Protein AF-A0A3A9BHV9-F1 (afdb_monomer_lite)

Sequence (115 aa):
MQSEQKQFKLHSEYQPTGDQPQAIEALVKGFQEGNQFQTLLGVTGSGKTFTMANVIQQLNKPTLVIAHNKTLAAQLYGEFKEFFPENAVEYFVSYYYYKDLDTRYRYSWKEANYI

Radius of gyration: 18.05 Å; chains: 1; bounding box: 33×35×54 Å

Structure (mmCIF, N/CA/C/O backbone):
data_AF-A0A3A9BHV9-F1
#
_entry.id   AF-A0A3A9BHV9-F1
#
loop_
_atom_site.group_PDB
_atom_site.id
_atom_site.type_symbol
_atom_site.label_atom_id
_atom_site.label_alt_id
_atom_site.label_comp_id
_a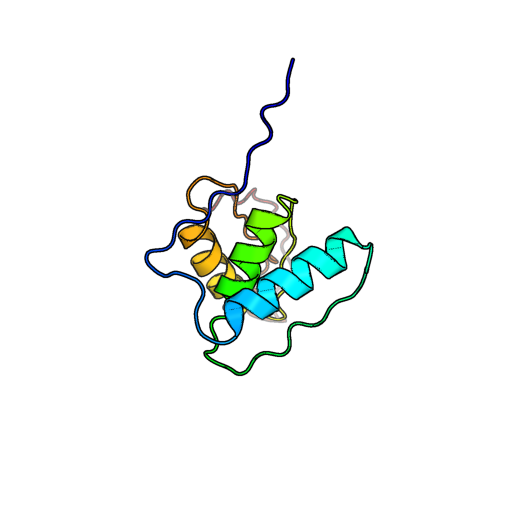tom_site.label_asym_id
_atom_site.label_entity_id
_atom_site.label_seq_id
_atom_site.pdbx_PDB_ins_code
_atom_site.Cartn_x
_atom_site.Cartn_y
_atom_site.Cartn_z
_atom_site.occupancy
_atom_site.B_iso_or_equiv
_atom_site.auth_seq_id
_atom_site.auth_comp_id
_atom_site.auth_asym_id
_atom_site.auth_atom_id
_atom_site.pdbx_PDB_model_num
ATOM 1 N N . MET A 1 1 ? -22.933 -22.584 5.764 1.00 40.47 1 MET A N 1
ATOM 2 C CA . MET A 1 1 ? -21.481 -22.667 5.502 1.00 40.47 1 MET A CA 1
ATOM 3 C C . MET A 1 1 ? -20.871 -21.358 5.955 1.00 40.47 1 MET A C 1
ATOM 5 O O . MET A 1 1 ? -21.272 -20.322 5.444 1.00 40.47 1 MET A O 1
ATOM 9 N N . GLN A 1 2 ? -20.011 -21.384 6.970 1.00 41.38 2 GLN A N 1
ATOM 10 C CA . GLN A 1 2 ? -19.240 -20.205 7.358 1.00 41.38 2 GLN A CA 1
ATOM 11 C C . GLN A 1 2 ? -18.246 -19.948 6.222 1.00 41.38 2 GLN A C 1
ATOM 13 O O . GLN A 1 2 ? -17.433 -20.814 5.917 1.00 41.38 2 GLN A O 1
ATOM 18 N N . SER A 1 3 ? -18.372 -18.823 5.523 1.00 51.53 3 SER A N 1
ATOM 19 C CA . SER A 1 3 ? -17.333 -18.385 4.597 1.00 51.53 3 SER A CA 1
ATOM 20 C C . SER A 1 3 ? -16.094 -18.083 5.435 1.00 51.53 3 SER A C 1
ATOM 22 O O . SER A 1 3 ? -16.137 -17.149 6.238 1.00 51.53 3 SER A O 1
ATOM 24 N N . GLU A 1 4 ? -15.023 -18.863 5.293 1.00 59.03 4 GLU A N 1
ATOM 25 C CA . GLU A 1 4 ? -13.718 -18.481 5.833 1.00 59.03 4 GLU A CA 1
ATOM 26 C C . GLU A 1 4 ? -13.394 -17.080 5.308 1.00 59.03 4 GLU A C 1
ATOM 28 O O . GLU A 1 4 ? -13.196 -16.879 4.106 1.00 59.03 4 GLU A O 1
ATOM 33 N N . GLN A 1 5 ? -13.406 -16.083 6.193 1.00 61.88 5 GLN A N 1
ATOM 34 C CA . GLN A 1 5 ? -12.909 -14.761 5.850 1.00 61.88 5 GLN A CA 1
ATOM 35 C C . GLN A 1 5 ? -11.410 -14.907 5.614 1.00 61.88 5 GLN A C 1
ATOM 37 O O . GLN A 1 5 ? -10.634 -14.989 6.564 1.00 61.88 5 GLN A O 1
ATOM 42 N N . LYS A 1 6 ? -11.005 -14.970 4.342 1.00 81.94 6 LYS A N 1
ATOM 43 C CA . LYS A 1 6 ? -9.593 -14.918 3.966 1.00 81.94 6 LYS A CA 1
ATOM 44 C C . LYS A 1 6 ? -9.032 -13.582 4.439 1.00 81.94 6 LYS A C 1
ATOM 46 O O . LYS A 1 6 ? -9.323 -12.547 3.845 1.00 81.94 6 LYS A O 1
ATOM 51 N N . GLN A 1 7 ? -8.288 -13.617 5.539 1.00 93.19 7 GLN A N 1
ATOM 52 C CA . GLN A 1 7 ? -7.582 -12.454 6.052 1.00 93.19 7 GLN A CA 1
ATOM 53 C C . GLN A 1 7 ? -6.374 -12.152 5.166 1.00 93.19 7 GLN A C 1
ATOM 55 O O . GLN A 1 7 ? -5.692 -13.071 4.702 1.00 93.19 7 GLN A O 1
ATOM 60 N N . PHE A 1 8 ? -6.103 -10.871 4.934 1.00 97.00 8 PHE A N 1
ATOM 61 C CA . PHE A 1 8 ? -4.826 -10.442 4.371 1.00 97.00 8 PHE A CA 1
ATOM 62 C C . PHE A 1 8 ? -3.702 -10.742 5.366 1.00 97.00 8 PHE A C 1
ATOM 64 O O . PHE A 1 8 ? -3.779 -10.335 6.523 1.00 97.00 8 PHE A O 1
ATOM 71 N N . LYS A 1 9 ? -2.675 -11.467 4.918 1.00 96.62 9 LYS A N 1
ATOM 72 C CA . LYS A 1 9 ? -1.504 -11.839 5.717 1.00 96.62 9 LYS A CA 1
ATOM 73 C C . LYS A 1 9 ? -0.281 -11.126 5.162 1.00 96.62 9 LYS A C 1
ATOM 75 O O . LYS A 1 9 ? 0.205 -11.489 4.095 1.00 96.62 9 LYS A O 1
ATOM 80 N N . LEU A 1 10 ? 0.187 -10.105 5.870 1.00 96.94 10 LEU A N 1
ATOM 81 C CA . LEU A 1 10 ? 1.380 -9.349 5.511 1.00 96.94 10 LEU A CA 1
ATOM 82 C C . LEU A 1 10 ? 2.637 -10.119 5.923 1.00 96.94 10 LEU A C 1
ATOM 84 O O . LEU A 1 10 ? 2.859 -10.378 7.105 1.00 96.94 10 LEU A O 1
ATOM 88 N N . HIS A 1 11 ? 3.477 -10.435 4.948 1.00 96.88 11 HIS A N 1
ATOM 89 C CA . HIS A 1 11 ? 4.811 -10.985 5.131 1.00 96.88 11 HIS A CA 1
ATOM 90 C C . HIS A 1 11 ? 5.830 -9.862 4.970 1.00 96.88 11 HIS A C 1
ATOM 92 O O . HIS A 1 11 ? 5.817 -9.125 3.987 1.00 96.88 11 HIS A O 1
ATOM 98 N N . SER A 1 12 ? 6.703 -9.706 5.960 1.00 92.44 12 SER A N 1
ATOM 99 C CA . SER A 1 12 ? 7.790 -8.731 5.934 1.00 92.44 12 SER A CA 1
ATOM 100 C C . SER A 1 12 ? 8.806 -9.075 7.018 1.00 92.44 12 SER A C 1
ATOM 102 O O . SER A 1 12 ? 8.426 -9.426 8.134 1.00 92.44 12 SER A O 1
ATOM 104 N N . GLU A 1 13 ? 10.094 -8.935 6.710 1.00 90.38 13 GLU A N 1
ATOM 105 C CA . GLU A 1 13 ? 11.170 -8.985 7.713 1.00 90.38 13 GLU A CA 1
ATOM 106 C C . GLU A 1 13 ? 11.274 -7.674 8.512 1.00 90.38 13 GLU A C 1
ATOM 108 O O . GLU A 1 13 ? 11.892 -7.618 9.574 1.00 90.38 13 GLU A O 1
ATOM 113 N N . TYR A 1 14 ? 10.648 -6.610 8.009 1.00 88.50 1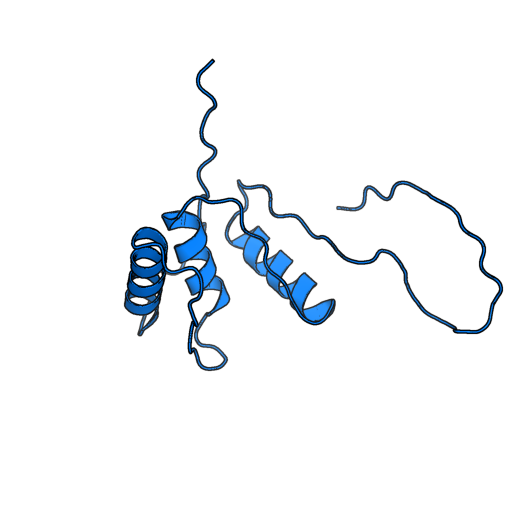4 TYR A N 1
ATOM 114 C CA . TYR A 1 14 ? 10.663 -5.277 8.594 1.00 88.50 14 TYR A CA 1
ATOM 115 C C . TYR A 1 14 ? 9.374 -4.993 9.360 1.00 88.50 14 TYR A C 1
ATOM 117 O O . TYR A 1 14 ? 8.282 -5.381 8.937 1.00 88.50 14 TYR A O 1
ATOM 125 N N . GLN A 1 15 ? 9.500 -4.242 10.450 1.00 92.69 15 GLN A N 1
ATOM 126 C CA . GLN A 1 15 ? 8.370 -3.658 11.167 1.00 92.69 15 GLN A CA 1
ATOM 127 C C . GLN A 1 15 ? 8.182 -2.193 10.747 1.00 92.69 15 GLN A C 1
ATOM 129 O O . GLN A 1 15 ? 9.153 -1.554 10.331 1.00 92.69 15 GLN A O 1
ATOM 134 N N . PRO A 1 16 ? 6.961 -1.634 10.849 1.00 94.25 16 PRO A N 1
ATOM 135 C CA . PRO A 1 16 ? 6.746 -0.207 10.636 1.00 94.25 16 PRO A CA 1
ATOM 136 C C . PRO A 1 16 ? 7.646 0.632 11.552 1.00 94.25 16 PRO A C 1
ATOM 138 O O . PRO A 1 16 ? 7.692 0.409 12.760 1.00 94.25 16 PRO A O 1
ATOM 141 N N . THR A 1 17 ? 8.367 1.595 10.981 1.00 93.62 17 THR A N 1
ATOM 142 C CA . THR A 1 17 ? 9.333 2.445 11.706 1.00 93.62 17 THR A CA 1
ATOM 143 C C . THR A 1 17 ? 9.166 3.922 11.350 1.00 93.62 17 THR A C 1
ATOM 145 O O . THR A 1 17 ? 8.478 4.267 10.388 1.00 93.62 17 THR A O 1
ATOM 148 N N . GLY A 1 18 ? 9.781 4.810 12.140 1.00 92.81 18 GLY A N 1
ATOM 149 C CA . GLY A 1 18 ? 9.656 6.260 11.959 1.00 92.81 18 GLY A CA 1
ATOM 150 C C . GLY A 1 18 ? 8.199 6.710 12.073 1.00 92.81 18 GLY A C 1
ATOM 151 O O . GLY A 1 18 ? 7.512 6.322 13.013 1.00 92.81 18 GLY A O 1
ATOM 152 N N . ASP A 1 19 ? 7.721 7.468 11.086 1.00 94.25 19 ASP A N 1
ATOM 153 C CA . ASP A 1 19 ? 6.346 7.990 11.053 1.00 94.25 19 ASP A CA 1
ATOM 154 C C . ASP A 1 19 ? 5.308 6.966 10.551 1.00 94.25 19 ASP A C 1
ATOM 156 O O . ASP A 1 19 ? 4.101 7.220 10.586 1.00 94.25 19 ASP A O 1
ATOM 160 N N . GLN A 1 20 ? 5.746 5.794 10.072 1.00 95.88 20 GLN A N 1
ATOM 161 C CA . GLN A 1 20 ? 4.845 4.794 9.489 1.00 95.88 20 GLN A CA 1
ATOM 162 C C . GLN A 1 20 ? 3.770 4.291 10.468 1.00 95.88 20 GLN A C 1
ATOM 164 O O . GLN A 1 20 ? 2.615 4.241 10.047 1.00 95.88 20 GLN A O 1
ATOM 169 N N . PRO A 1 21 ? 4.069 3.943 11.742 1.00 97.12 21 PRO A N 1
ATOM 170 C CA . PRO A 1 21 ? 3.050 3.454 12.673 1.00 97.12 21 PRO A CA 1
ATOM 171 C C . PRO A 1 21 ? 1.901 4.451 12.859 1.00 97.12 21 PRO A C 1
ATOM 173 O O . PRO A 1 21 ? 0.735 4.074 12.757 1.00 97.12 21 PRO A O 1
ATOM 176 N N . GLN A 1 22 ? 2.232 5.732 13.040 1.00 96.44 22 GLN A N 1
ATOM 177 C CA . GLN A 1 22 ? 1.245 6.792 13.231 1.00 96.44 22 GLN A CA 1
ATOM 178 C C . GLN A 1 22 ? 0.424 7.038 11.958 1.00 96.44 22 GLN A C 1
ATOM 180 O O . GLN A 1 22 ? -0.789 7.228 12.031 1.00 96.44 22 GLN A O 1
ATOM 185 N N . ALA A 1 23 ? 1.060 7.000 10.784 1.00 97.31 23 ALA A N 1
ATOM 186 C CA . ALA A 1 23 ? 0.359 7.130 9.510 1.00 97.31 23 ALA A CA 1
ATOM 187 C C . ALA A 1 23 ? -0.629 5.973 9.274 1.00 97.31 23 ALA A C 1
ATOM 189 O O . ALA A 1 23 ? -1.751 6.208 8.827 1.00 97.31 23 ALA A O 1
ATOM 190 N N . ILE A 1 24 ? -0.235 4.736 9.599 1.00 97.88 24 ILE A N 1
ATOM 191 C CA . ILE A 1 24 ? -1.104 3.554 9.498 1.00 97.88 24 ILE A CA 1
ATOM 192 C C . ILE A 1 24 ? -2.308 3.712 10.428 1.00 97.88 24 ILE A C 1
ATOM 194 O O . ILE A 1 24 ? -3.444 3.568 9.977 1.00 97.88 24 ILE A O 1
ATOM 198 N N . GLU A 1 25 ? -2.069 4.042 11.698 1.00 98.06 25 GLU A N 1
ATOM 199 C CA . GLU A 1 25 ? -3.128 4.223 12.695 1.00 98.06 25 GLU A CA 1
ATOM 200 C C . GLU A 1 25 ? -4.127 5.302 12.262 1.00 98.06 25 GLU A C 1
ATOM 202 O O . GLU A 1 25 ? -5.337 5.065 12.272 1.00 98.06 25 GLU A O 1
ATOM 207 N N . ALA A 1 26 ? -3.634 6.460 11.816 1.00 98.00 26 ALA A N 1
ATOM 208 C CA . ALA A 1 26 ? -4.475 7.563 11.367 1.00 98.00 26 ALA A CA 1
ATOM 209 C C . ALA A 1 26 ? -5.361 7.170 10.173 1.00 98.00 26 ALA A C 1
ATOM 211 O O . ALA A 1 26 ? -6.559 7.455 10.183 1.00 98.00 26 ALA A O 1
ATOM 212 N N . LEU A 1 27 ? -4.800 6.476 9.174 1.00 98.12 27 LEU A N 1
ATOM 213 C CA . LEU A 1 27 ? -5.541 6.032 7.988 1.00 98.12 27 LEU A CA 1
ATOM 214 C C . LEU A 1 27 ? -6.609 4.984 8.322 1.00 98.12 27 LEU A C 1
ATOM 216 O O . LEU A 1 27 ? -7.737 5.057 7.820 1.00 98.12 27 LEU A O 1
ATOM 220 N N . VAL A 1 28 ? -6.263 4.011 9.171 1.00 98.19 28 VAL A N 1
ATOM 221 C CA . VAL A 1 28 ? -7.177 2.948 9.615 1.00 98.19 28 VAL A CA 1
ATOM 222 C C . VAL A 1 28 ? -8.324 3.543 10.419 1.00 98.19 28 VAL A C 1
ATOM 224 O O . VAL A 1 28 ? -9.488 3.274 10.113 1.00 98.19 28 VAL A O 1
ATOM 227 N N . LYS A 1 29 ? -8.010 4.402 11.391 1.00 98.38 29 LYS A N 1
ATOM 228 C CA . LYS A 1 29 ? -9.006 5.094 12.207 1.00 98.38 29 LYS A CA 1
ATOM 229 C C . LYS A 1 29 ? -9.924 5.953 11.345 1.00 98.38 29 LYS A C 1
ATOM 231 O O . LYS A 1 29 ? -11.139 5.800 11.425 1.00 98.38 29 LYS A O 1
ATOM 236 N N . GLY A 1 30 ? -9.363 6.782 10.464 1.00 98.12 30 GLY A N 1
ATOM 237 C CA . GLY A 1 30 ? -10.156 7.629 9.579 1.00 98.12 30 GLY A CA 1
ATOM 238 C C . GLY A 1 30 ? -11.110 6.818 8.700 1.00 98.12 30 GLY A C 1
ATOM 239 O O . GLY A 1 30 ? -12.257 7.212 8.503 1.00 98.12 30 GLY A O 1
ATOM 240 N N . PHE A 1 31 ? -10.685 5.642 8.229 1.00 97.50 31 PHE A N 1
ATOM 241 C CA . PHE A 1 31 ? -11.547 4.764 7.440 1.00 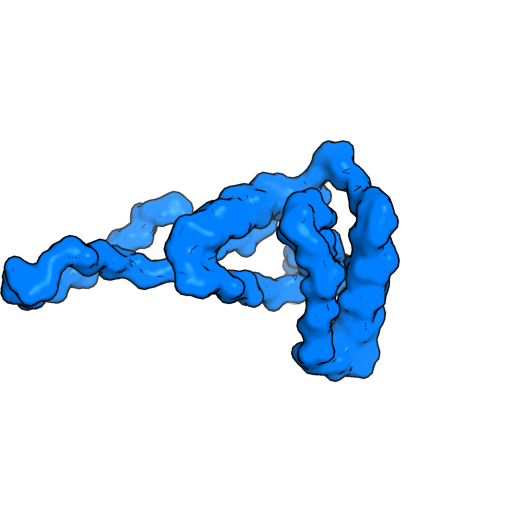97.50 31 PHE A CA 1
ATOM 242 C C . PHE A 1 31 ? -12.689 4.181 8.285 1.00 97.50 31 PHE A C 1
ATOM 244 O O . PHE A 1 31 ? -13.832 4.137 7.832 1.00 97.50 31 PHE A O 1
ATOM 251 N N . GLN A 1 32 ? -12.396 3.743 9.513 1.00 96.69 32 GLN A N 1
ATOM 252 C CA . GLN A 1 32 ? -13.388 3.196 10.446 1.00 96.69 32 GLN A CA 1
ATOM 253 C C . GLN A 1 32 ? -14.407 4.245 10.911 1.00 96.69 32 GLN A C 1
ATOM 255 O O . GLN A 1 32 ? -15.570 3.911 11.122 1.00 96.69 32 GLN A O 1
ATOM 260 N N . GLU A 1 33 ? -14.000 5.511 11.002 1.00 97.94 33 GLU A N 1
ATOM 261 C CA . GLU A 1 33 ? -14.876 6.659 11.273 1.00 97.94 33 GLU A CA 1
ATOM 262 C C . GLU A 1 33 ? -15.774 7.030 10.077 1.00 97.94 33 GLU A C 1
ATOM 264 O O . GLU A 1 33 ? -16.668 7.864 10.208 1.00 97.94 33 GLU A O 1
ATOM 269 N N . GLY A 1 34 ? -15.578 6.395 8.917 1.00 97.12 34 GLY A N 1
ATOM 270 C CA . GLY A 1 34 ? -16.381 6.615 7.715 1.00 97.12 34 GLY A CA 1
ATOM 271 C C . GLY A 1 34 ? -15.838 7.695 6.779 1.00 97.12 34 GLY A C 1
ATOM 272 O O . GLY A 1 34 ? -16.540 8.081 5.840 1.00 97.12 34 GLY A O 1
ATOM 273 N N . ASN A 1 35 ? -14.600 8.169 6.974 1.00 96.75 35 ASN A N 1
ATOM 274 C CA . ASN A 1 35 ? -13.986 9.130 6.058 1.00 96.75 35 ASN A CA 1
ATOM 275 C C . ASN A 1 35 ? -13.747 8.477 4.693 1.00 96.75 35 ASN A C 1
ATOM 277 O O . ASN A 1 35 ? -12.944 7.553 4.550 1.00 96.75 35 ASN A O 1
ATOM 281 N N . GLN A 1 36 ? -14.429 8.994 3.672 1.00 95.69 36 GLN A N 1
ATOM 282 C CA . GLN A 1 36 ? -14.355 8.460 2.310 1.00 95.69 36 GLN A CA 1
ATOM 283 C C . GLN A 1 36 ? -13.046 8.813 1.595 1.00 95.69 36 GLN A C 1
ATOM 285 O O . GLN A 1 36 ? -12.590 8.055 0.742 1.00 95.69 36 GLN A O 1
ATOM 290 N N . PHE A 1 37 ? -12.441 9.953 1.941 1.00 97.69 37 PHE A N 1
ATOM 291 C CA . PHE A 1 37 ? -11.241 10.471 1.292 1.00 97.69 37 PHE A CA 1
ATOM 292 C C . PHE A 1 37 ? -10.166 10.751 2.333 1.00 97.69 37 PHE A C 1
ATOM 294 O O . PHE A 1 37 ? -10.406 11.456 3.311 1.00 97.69 37 PHE A O 1
ATOM 301 N N . GLN A 1 38 ? -8.978 10.199 2.108 1.00 97.56 38 GLN A N 1
ATOM 302 C CA . GLN A 1 38 ? -7.814 10.378 2.966 1.00 97.56 38 GLN A CA 1
ATOM 303 C C . GLN A 1 38 ? -6.556 10.482 2.102 1.00 97.56 38 GLN A C 1
ATOM 305 O O . GLN A 1 38 ? -6.480 9.871 1.035 1.00 97.56 38 GLN A O 1
ATOM 310 N N . THR A 1 39 ? -5.566 11.237 2.576 1.00 96.75 39 THR A N 1
ATOM 311 C CA . THR A 1 39 ? -4.310 11.476 1.856 1.00 96.75 39 THR A CA 1
ATOM 312 C C . THR A 1 39 ? -3.136 11.050 2.723 1.00 96.75 39 THR A C 1
ATOM 314 O O . THR A 1 39 ? -2.927 11.605 3.799 1.00 96.75 39 THR A O 1
ATOM 317 N N . LEU A 1 40 ? -2.328 10.109 2.233 1.00 96.38 40 LEU A N 1
ATOM 318 C CA . LEU A 1 40 ? -1.038 9.778 2.835 1.00 96.38 40 LEU A CA 1
ATOM 319 C C . LEU A 1 40 ? 0.035 10.732 2.295 1.00 96.38 40 LEU A C 1
ATOM 321 O O . LEU A 1 40 ? 0.512 10.574 1.170 1.00 96.38 40 LEU A O 1
ATOM 325 N N . LEU A 1 41 ? 0.421 11.724 3.095 1.00 93.44 41 LEU A N 1
ATOM 326 C CA . LEU A 1 41 ? 1.545 12.605 2.779 1.00 93.44 41 LEU A CA 1
ATOM 327 C C . LEU A 1 41 ? 2.851 11.920 3.190 1.00 93.44 41 LEU A C 1
ATOM 329 O O . LEU A 1 41 ? 3.126 11.759 4.373 1.00 93.44 41 LEU A O 1
ATOM 333 N N . GLY A 1 42 ? 3.659 11.506 2.212 1.00 88.44 42 GLY A N 1
ATOM 334 C CA . GLY A 1 42 ? 4.934 10.838 2.473 1.00 88.44 42 GLY A CA 1
ATOM 335 C C . GLY A 1 42 ? 5.994 11.170 1.430 1.00 88.44 42 GLY A C 1
ATOM 336 O O . GLY A 1 42 ? 5.734 11.123 0.222 1.00 88.44 42 GLY A O 1
ATOM 337 N N . VAL A 1 43 ? 7.211 11.455 1.893 1.00 87.56 43 VAL A N 1
ATOM 338 C CA . VAL A 1 43 ? 8.369 11.728 1.028 1.00 87.56 43 VAL A CA 1
ATOM 339 C C . VAL A 1 43 ? 8.781 10.486 0.224 1.00 87.56 43 VAL A C 1
ATOM 341 O O . VAL A 1 43 ? 8.390 9.353 0.518 1.00 87.56 43 VAL A O 1
ATOM 344 N N . THR A 1 44 ? 9.526 10.667 -0.864 1.00 87.00 44 THR A N 1
ATOM 345 C CA . THR A 1 44 ? 10.079 9.535 -1.629 1.00 87.00 44 THR A CA 1
ATOM 346 C C . THR A 1 44 ? 11.024 8.716 -0.748 1.00 87.00 44 THR A C 1
ATOM 348 O O . THR A 1 44 ? 11.773 9.281 0.040 1.00 87.00 44 THR A O 1
ATOM 351 N N . GLY A 1 45 ? 10.962 7.385 -0.848 1.00 86.25 45 GLY A N 1
ATOM 352 C CA . GLY A 1 45 ? 11.777 6.482 -0.026 1.00 86.25 45 GLY A CA 1
ATOM 353 C C . GLY A 1 45 ? 11.229 6.193 1.378 1.00 86.25 45 GLY A C 1
ATOM 354 O O . GLY A 1 45 ? 11.768 5.332 2.057 1.00 86.25 45 GLY A O 1
ATOM 355 N N . SER A 1 46 ? 10.123 6.815 1.805 1.00 86.62 46 SER A N 1
ATOM 356 C CA . SER A 1 46 ? 9.548 6.598 3.146 1.00 86.62 46 SER A CA 1
ATOM 357 C C . SER A 1 46 ? 8.818 5.256 3.337 1.00 86.62 46 SER A C 1
ATOM 359 O O . SER A 1 46 ? 8.184 5.050 4.369 1.00 86.62 46 SER A O 1
ATOM 361 N N . GLY A 1 47 ? 8.831 4.364 2.340 1.00 92.81 47 GLY A N 1
ATOM 362 C CA . GLY A 1 47 ? 8.128 3.077 2.405 1.00 92.81 47 GLY A CA 1
ATOM 363 C C . GLY A 1 47 ? 6.602 3.167 2.271 1.00 92.81 47 GLY A C 1
ATOM 364 O O . GLY A 1 47 ? 5.889 2.400 2.910 1.00 92.81 47 GLY A O 1
ATOM 365 N N . LYS A 1 48 ? 6.080 4.080 1.433 1.00 96.19 48 LYS A N 1
ATOM 366 C CA . LYS A 1 48 ? 4.625 4.275 1.245 1.00 96.19 48 LYS A CA 1
ATOM 367 C C . LYS A 1 48 ? 3.868 2.985 0.906 1.00 96.19 48 LYS A C 1
ATOM 369 O O . LYS A 1 48 ? 2.785 2.775 1.442 1.00 96.19 48 LYS A O 1
ATOM 374 N N . THR A 1 49 ? 4.423 2.117 0.058 1.00 96.69 49 THR A N 1
ATOM 375 C CA . THR A 1 49 ? 3.776 0.838 -0.274 1.00 96.69 49 THR A CA 1
ATOM 376 C C . THR A 1 49 ? 3.630 -0.049 0.958 1.00 96.69 49 THR A C 1
ATOM 378 O O . THR A 1 49 ? 2.552 -0.583 1.198 1.00 96.69 49 THR A O 1
ATOM 381 N N . PHE A 1 50 ? 4.668 -0.139 1.795 1.00 97.44 50 PHE A N 1
ATOM 382 C CA . PHE A 1 50 ? 4.635 -0.924 3.029 1.00 97.44 50 PHE A CA 1
ATOM 383 C C . PHE A 1 50 ? 3.643 -0.355 4.056 1.00 97.44 50 PHE A C 1
ATOM 385 O O . PHE A 1 50 ? 2.895 -1.104 4.686 1.00 97.44 50 PHE A O 1
ATOM 392 N N . THR A 1 51 ? 3.561 0.975 4.177 1.00 97.50 51 THR A N 1
ATOM 393 C CA . THR A 1 51 ? 2.511 1.650 4.958 1.00 97.50 51 THR A CA 1
ATOM 394 C C . THR A 1 51 ? 1.121 1.239 4.468 1.00 97.50 51 THR A C 1
ATOM 396 O O . THR A 1 51 ? 0.295 0.800 5.265 1.00 97.50 51 THR A O 1
ATOM 399 N N . MET A 1 52 ? 0.869 1.304 3.157 1.00 97.81 52 MET A N 1
ATOM 400 C CA . MET A 1 52 ? -0.423 0.909 2.586 1.00 97.81 52 MET A CA 1
ATOM 401 C C . MET A 1 52 ? -0.707 -0.590 2.738 1.00 97.81 52 MET A C 1
ATOM 403 O O . MET A 1 52 ? -1.853 -0.953 2.983 1.00 97.81 52 MET A O 1
ATOM 407 N N . ALA A 1 53 ? 0.303 -1.459 2.667 1.00 97.75 53 ALA A N 1
ATOM 408 C CA . ALA A 1 53 ? 0.149 -2.890 2.925 1.00 97.75 53 ALA A CA 1
ATOM 409 C C . ALA A 1 53 ? -0.328 -3.154 4.366 1.00 97.75 53 ALA A C 1
ATOM 411 O O . ALA A 1 53 ? -1.287 -3.895 4.580 1.00 97.75 53 ALA A O 1
ATOM 412 N N . ASN A 1 54 ? 0.249 -2.473 5.359 1.00 98.06 54 ASN A N 1
ATOM 413 C CA . ASN A 1 54 ? -0.223 -2.563 6.744 1.00 98.06 54 ASN A CA 1
ATOM 414 C C . ASN A 1 54 ? -1.675 -2.080 6.896 1.00 98.06 54 ASN A C 1
ATOM 416 O O . ASN A 1 54 ? -2.465 -2.723 7.586 1.00 98.06 54 ASN A O 1
ATOM 420 N N . VAL A 1 55 ? -2.049 -0.986 6.223 1.00 98.06 55 VAL A N 1
ATOM 421 C CA . VAL A 1 55 ? -3.436 -0.488 6.214 1.00 98.06 55 VAL A CA 1
ATOM 422 C C . VAL A 1 55 ? -4.391 -1.521 5.603 1.00 98.06 55 VAL A C 1
ATOM 424 O O . VAL A 1 55 ? -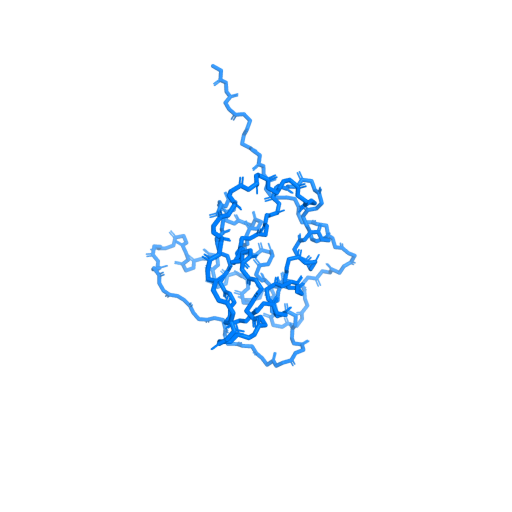5.435 -1.805 6.188 1.00 98.06 55 VAL A O 1
ATOM 427 N N . ILE A 1 56 ? -4.030 -2.124 4.465 1.00 97.69 56 ILE A N 1
ATOM 428 C CA . ILE A 1 56 ? -4.827 -3.168 3.798 1.00 97.69 56 ILE A CA 1
ATOM 429 C C . ILE A 1 56 ? -5.021 -4.375 4.721 1.00 97.69 56 ILE A C 1
ATOM 431 O O . ILE A 1 56 ? -6.151 -4.849 4.860 1.00 97.69 56 ILE A O 1
ATOM 435 N N . GLN A 1 57 ? -3.957 -4.833 5.393 1.00 97.38 57 GLN A N 1
ATOM 436 C CA . GLN A 1 57 ? -4.046 -5.919 6.371 1.00 97.38 57 GLN A CA 1
ATOM 437 C C . GLN A 1 57 ? -5.029 -5.585 7.499 1.00 97.38 57 GLN A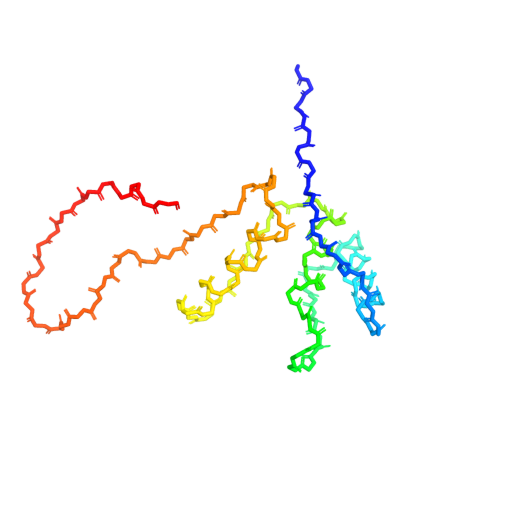 C 1
ATOM 439 O O . GLN A 1 57 ? -5.906 -6.390 7.803 1.00 97.38 57 GLN A O 1
ATOM 444 N N . GLN A 1 58 ? -4.900 -4.408 8.118 1.00 97.19 58 GLN A N 1
ATOM 445 C CA . GLN A 1 58 ? -5.714 -4.036 9.280 1.00 97.19 58 GLN A CA 1
ATOM 446 C C . GLN A 1 58 ? -7.188 -3.818 8.934 1.00 97.19 58 GLN A C 1
ATOM 448 O O . GLN A 1 58 ? -8.067 -4.192 9.709 1.00 97.19 58 GLN A O 1
ATOM 453 N N . LEU A 1 59 ? -7.477 -3.226 7.774 1.00 96.81 59 LEU A N 1
ATOM 454 C CA . LEU A 1 59 ? -8.854 -3.023 7.321 1.00 96.81 59 LEU A CA 1
ATOM 455 C C . LEU A 1 59 ? -9.485 -4.303 6.772 1.00 96.81 59 LEU A C 1
ATOM 457 O O . LEU A 1 59 ? -10.710 -4.426 6.767 1.00 96.81 59 LEU A O 1
ATOM 461 N N . ASN A 1 60 ? -8.657 -5.240 6.315 1.00 97.00 60 ASN A N 1
ATOM 462 C CA . ASN A 1 60 ? -9.044 -6.519 5.743 1.00 97.00 60 ASN A CA 1
ATOM 463 C C . ASN A 1 60 ? -10.133 -6.403 4.656 1.00 97.00 60 ASN A C 1
ATOM 465 O O . ASN A 1 60 ? -11.151 -7.100 4.685 1.00 97.00 60 ASN A O 1
ATOM 469 N N . LYS A 1 61 ? -9.939 -5.482 3.703 1.00 95.25 61 LYS A N 1
ATOM 470 C CA . LYS A 1 61 ? -10.885 -5.228 2.605 1.00 95.25 61 LYS A CA 1
ATOM 471 C C . LYS A 1 61 ? -10.245 -5.448 1.237 1.00 95.25 61 LYS A C 1
ATOM 473 O O . LYS A 1 61 ? -9.105 -5.026 1.035 1.00 95.25 61 LYS A O 1
ATOM 478 N N . PRO A 1 62 ? -10.977 -6.038 0.270 1.00 96.62 62 PRO A N 1
ATOM 479 C CA . PRO A 1 62 ? -10.556 -6.036 -1.126 1.00 96.62 62 PRO A CA 1
ATOM 480 C C . PRO A 1 62 ? -10.230 -4.609 -1.569 1.00 96.62 62 PRO A C 1
ATOM 482 O O . PRO A 1 62 ? -11.043 -3.702 -1.392 1.00 96.62 62 PRO A O 1
ATOM 485 N N . THR A 1 63 ? -9.026 -4.412 -2.099 1.00 97.44 63 THR A N 1
ATOM 486 C CA . THR A 1 63 ? -8.464 -3.085 -2.367 1.00 97.44 63 THR A CA 1
ATOM 487 C C . THR A 1 63 ? -8.026 -2.991 -3.822 1.00 97.44 63 THR A C 1
ATOM 489 O O . THR A 1 63 ? -7.386 -3.902 -4.339 1.00 97.44 63 THR A O 1
ATOM 492 N N . LEU A 1 64 ? -8.354 -1.875 -4.474 1.00 98.00 64 LEU A N 1
ATOM 493 C CA . LEU A 1 64 ? -7.892 -1.546 -5.819 1.00 98.00 64 LEU A CA 1
ATOM 494 C C . LEU A 1 64 ? -6.795 -0.482 -5.729 1.00 98.00 64 LEU A C 1
ATOM 496 O O . LEU A 1 64 ? -7.041 0.620 -5.241 1.00 98.00 64 LEU A O 1
ATOM 500 N N . VAL A 1 65 ? -5.605 -0.799 -6.236 1.00 97.62 65 VAL A N 1
ATOM 501 C CA . VAL A 1 65 ? -4.493 0.153 -6.351 1.00 97.62 65 VAL A CA 1
ATOM 502 C C . VAL A 1 65 ? -4.400 0.628 -7.797 1.00 97.62 65 VAL A C 1
ATOM 504 O O . VAL A 1 65 ? -4.255 -0.176 -8.714 1.00 97.62 65 VAL A O 1
ATOM 507 N N . ILE A 1 66 ? -4.486 1.942 -8.005 1.00 97.69 66 ILE A N 1
ATOM 508 C CA . ILE A 1 66 ? -4.450 2.561 -9.333 1.00 97.69 66 ILE A CA 1
ATOM 509 C C . ILE A 1 66 ? -3.115 3.282 -9.501 1.00 97.69 66 ILE A C 1
ATOM 511 O O . ILE A 1 66 ? -2.764 4.147 -8.701 1.00 97.69 66 ILE A O 1
ATOM 515 N N . ALA A 1 67 ? -2.388 2.954 -10.567 1.00 97.00 67 ALA A N 1
ATOM 516 C CA . ALA A 1 67 ? -1.149 3.624 -10.941 1.00 97.00 67 ALA A CA 1
ATOM 517 C C . ALA A 1 67 ? -1.297 4.302 -12.307 1.00 97.00 67 ALA A C 1
ATOM 519 O O . ALA A 1 67 ? -1.975 3.800 -13.201 1.00 97.00 67 ALA A O 1
ATOM 520 N N . HIS A 1 68 ? -0.624 5.438 -12.489 1.00 95.62 68 HIS A N 1
ATOM 521 C CA . HIS A 1 68 ? -0.756 6.248 -13.703 1.00 95.62 68 HIS A CA 1
ATOM 522 C C . HIS A 1 68 ? -0.006 5.683 -14.926 1.00 95.62 68 HIS A C 1
ATOM 524 O O . HIS A 1 68 ? -0.139 6.215 -16.026 1.00 95.62 68 HIS A O 1
ATOM 530 N N . ASN A 1 69 ? 0.828 4.652 -14.751 1.00 94.75 69 ASN A N 1
ATOM 531 C CA . ASN A 1 69 ? 1.598 4.044 -15.834 1.00 94.75 69 ASN A CA 1
ATOM 532 C C . ASN A 1 69 ? 1.865 2.548 -15.582 1.00 94.75 69 ASN A C 1
ATOM 534 O O . ASN A 1 69 ? 1.841 2.090 -14.438 1.00 94.75 69 ASN A O 1
ATOM 538 N N . LYS A 1 70 ? 2.147 1.796 -16.660 1.00 93.31 70 LYS A N 1
ATOM 539 C CA . LYS A 1 70 ? 2.343 0.334 -16.607 1.00 93.31 70 LYS A CA 1
ATOM 540 C C . LYS A 1 70 ? 3.576 -0.078 -15.793 1.00 93.31 70 LYS A C 1
ATOM 542 O O . LYS A 1 70 ? 3.506 -1.077 -15.086 1.00 93.31 70 LYS A O 1
ATOM 547 N N . THR A 1 71 ? 4.667 0.687 -15.861 1.00 95.56 71 THR A N 1
ATOM 548 C CA . THR A 1 71 ? 5.915 0.395 -15.135 1.00 95.56 71 THR A CA 1
ATOM 549 C C . THR A 1 71 ? 5.705 0.465 -13.626 1.00 95.56 71 THR A C 1
ATOM 551 O O . THR A 1 71 ? 6.028 -0.483 -12.919 1.00 95.56 71 THR A O 1
ATOM 554 N N . LEU A 1 72 ? 5.092 1.544 -13.133 1.00 95.75 72 LEU A N 1
ATOM 555 C CA . LEU A 1 72 ? 4.765 1.699 -11.716 1.00 95.75 72 LEU A CA 1
ATOM 556 C C . LEU A 1 72 ? 3.732 0.662 -11.268 1.00 95.75 72 LEU A C 1
ATOM 558 O O . LEU A 1 72 ? 3.859 0.111 -10.182 1.00 95.75 72 LEU A O 1
ATOM 562 N N . ALA A 1 73 ? 2.736 0.358 -12.106 1.00 95.94 73 ALA A N 1
ATOM 563 C CA . ALA A 1 73 ? 1.771 -0.694 -11.801 1.00 95.94 73 ALA A CA 1
ATOM 564 C C . ALA A 1 73 ? 2.461 -2.058 -11.618 1.00 95.94 73 ALA A C 1
ATOM 566 O O . ALA A 1 73 ? 2.141 -2.781 -10.681 1.00 95.94 73 ALA A O 1
ATOM 567 N N . ALA A 1 74 ? 3.409 -2.402 -12.495 1.00 96.31 74 ALA A N 1
ATOM 568 C CA . ALA A 1 74 ? 4.162 -3.651 -12.407 1.00 96.31 74 ALA A CA 1
ATOM 569 C C . ALA A 1 74 ? 5.069 -3.689 -11.166 1.00 96.31 74 ALA A C 1
ATOM 571 O O . ALA A 1 74 ? 5.136 -4.716 -10.496 1.00 96.31 74 ALA A O 1
ATOM 572 N N . GLN A 1 75 ? 5.714 -2.567 -10.826 1.00 97.12 75 GLN A N 1
ATOM 573 C CA . GLN A 1 75 ? 6.506 -2.448 -9.600 1.00 97.12 75 GLN A CA 1
ATOM 574 C C . GLN A 1 75 ? 5.642 -2.684 -8.355 1.00 97.12 75 GLN A C 1
ATOM 576 O O . GLN A 1 75 ? 5.974 -3.529 -7.530 1.00 97.12 75 GLN A O 1
ATOM 581 N N . LEU A 1 76 ? 4.509 -1.981 -8.244 1.00 97.6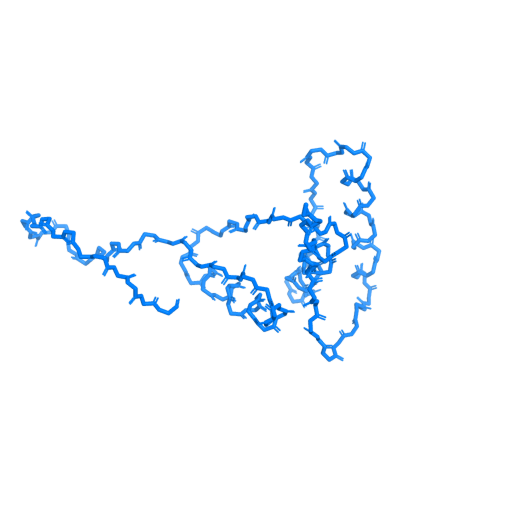2 76 LEU A N 1
ATOM 582 C CA . LEU A 1 76 ? 3.587 -2.136 -7.117 1.00 97.62 76 LEU A CA 1
ATOM 583 C C . LEU A 1 76 ? 3.038 -3.561 -7.033 1.00 97.62 76 LEU A C 1
ATOM 585 O O . LEU A 1 76 ? 2.922 -4.101 -5.940 1.00 97.62 76 LEU A O 1
ATOM 589 N N . TYR A 1 77 ? 2.724 -4.182 -8.171 1.00 97.81 77 TYR A N 1
ATOM 590 C CA . TYR A 1 77 ? 2.293 -5.576 -8.211 1.00 97.81 77 TYR A CA 1
ATOM 591 C C . TYR A 1 77 ? 3.349 -6.524 -7.627 1.00 97.81 77 TYR A C 1
ATOM 593 O O . TYR A 1 77 ? 3.001 -7.370 -6.807 1.00 97.81 77 TYR A O 1
ATOM 601 N N . GLY A 1 78 ? 4.621 -6.355 -8.002 1.00 97.56 78 GLY A N 1
ATOM 602 C CA . GLY A 1 78 ? 5.731 -7.123 -7.431 1.00 97.56 78 GLY A CA 1
ATOM 603 C C . GLY A 1 78 ? 5.843 -6.937 -5.917 1.00 97.56 78 GLY A C 1
ATOM 604 O O . GLY A 1 78 ? 5.796 -7.918 -5.180 1.00 97.56 78 GLY A O 1
ATOM 605 N N . GLU A 1 79 ? 5.875 -5.683 -5.453 1.00 97.44 79 GLU A N 1
ATOM 606 C CA . GLU A 1 79 ? 5.934 -5.352 -4.020 1.00 97.44 79 GLU A CA 1
ATOM 607 C C . GLU A 1 79 ? 4.750 -5.972 -3.250 1.00 97.44 79 GLU A C 1
ATOM 609 O O . GLU A 1 79 ? 4.934 -6.607 -2.215 1.00 97.44 79 GLU A O 1
ATOM 614 N N . PHE A 1 80 ? 3.521 -5.863 -3.764 1.00 97.88 80 PHE A N 1
ATOM 615 C CA . PHE A 1 80 ? 2.348 -6.448 -3.108 1.00 97.88 80 PHE A CA 1
ATOM 616 C C . PHE A 1 80 ? 2.326 -7.978 -3.146 1.00 97.88 80 PHE A C 1
ATOM 618 O O . PHE A 1 80 ? 1.842 -8.578 -2.189 1.00 97.88 80 PHE A O 1
ATOM 625 N N . LYS A 1 81 ? 2.844 -8.624 -4.199 1.00 97.38 81 LYS A N 1
ATOM 626 C CA . LYS A 1 81 ? 3.001 -10.089 -4.247 1.00 97.38 81 LYS A CA 1
ATOM 627 C C . LYS A 1 81 ? 3.975 -10.587 -3.183 1.00 97.38 81 LYS A C 1
ATOM 629 O O . LYS A 1 81 ? 3.706 -11.617 -2.574 1.00 97.38 81 LYS A O 1
ATOM 634 N N . GLU A 1 82 ? 5.064 -9.860 -2.948 1.00 97.19 82 GLU A N 1
ATOM 635 C CA . GLU A 1 82 ? 6.014 -10.163 -1.872 1.00 97.19 82 GLU A CA 1
ATOM 636 C C . GLU A 1 82 ? 5.393 -9.944 -0.488 1.00 97.19 82 GLU A C 1
ATOM 638 O O . GLU A 1 82 ? 5.568 -10.772 0.402 1.00 97.19 82 GLU A O 1
ATOM 643 N N . PHE A 1 83 ? 4.617 -8.869 -0.317 1.00 97.69 83 PHE A N 1
ATOM 644 C CA . PHE A 1 83 ? 3.926 -8.575 0.939 1.00 97.69 83 PHE A CA 1
ATOM 645 C C . PHE A 1 83 ? 2.776 -9.535 1.247 1.00 97.69 83 PHE A C 1
ATOM 647 O O . PHE A 1 83 ? 2.526 -9.813 2.414 1.00 97.69 83 PHE A O 1
ATOM 654 N N . PHE A 1 84 ? 2.069 -10.047 0.243 1.00 97.50 84 PHE A N 1
ATOM 655 C CA . PHE A 1 84 ? 0.886 -10.889 0.431 1.00 97.50 84 PHE A CA 1
ATOM 656 C C . PHE A 1 84 ? 0.965 -12.194 -0.378 1.00 97.50 84 PHE A C 1
ATOM 658 O O . PHE A 1 84 ? 0.098 -12.450 -1.220 1.00 97.50 84 PHE A O 1
ATOM 665 N N . PRO A 1 85 ? 1.968 -13.056 -0.127 1.00 97.12 85 PRO A N 1
ATOM 666 C CA . PRO A 1 85 ? 2.197 -14.264 -0.921 1.00 97.12 85 PRO A CA 1
ATOM 667 C C . PRO A 1 85 ? 1.069 -15.298 -0.771 1.00 97.12 85 PRO A C 1
ATOM 669 O O . PRO A 1 85 ? 0.866 -16.132 -1.650 1.00 97.12 85 PRO A O 1
ATOM 672 N N . GLU A 1 86 ? 0.314 -15.234 0.330 1.00 96.38 86 GLU A N 1
ATOM 673 C CA . GLU A 1 86 ? -0.825 -16.114 0.614 1.00 96.38 86 GLU A CA 1
ATOM 674 C C . GLU A 1 86 ? -2.176 -15.550 0.128 1.00 96.38 86 GLU A C 1
ATOM 676 O O . GLU A 1 86 ? -3.205 -16.226 0.229 1.00 96.38 86 GLU A O 1
ATOM 681 N N . ASN A 1 87 ? -2.214 -14.316 -0.388 1.00 96.62 87 ASN A N 1
ATOM 682 C CA . ASN A 1 87 ? -3.443 -13.672 -0.853 1.00 96.62 87 ASN A CA 1
ATOM 683 C C . ASN A 1 87 ? -3.450 -13.473 -2.377 1.00 96.62 87 ASN A C 1
ATOM 685 O O . ASN A 1 87 ? -2.424 -13.475 -3.053 1.00 96.62 87 ASN A O 1
ATOM 689 N N . ALA A 1 88 ? -4.649 -13.282 -2.934 1.00 96.44 88 ALA A N 1
ATOM 690 C CA . ALA A 1 88 ? -4.824 -13.007 -4.355 1.00 96.44 88 ALA A CA 1
ATOM 691 C C . ALA A 1 88 ? -4.441 -11.553 -4.671 1.00 96.44 88 ALA A C 1
ATOM 693 O O . ALA A 1 88 ? -5.243 -10.633 -4.511 1.00 96.44 88 ALA A O 1
ATOM 694 N N . VAL A 1 89 ? -3.195 -11.356 -5.096 1.00 97.19 89 VAL A N 1
ATOM 695 C CA . VAL A 1 89 ? -2.720 -10.107 -5.704 1.00 97.19 89 VAL A CA 1
ATOM 696 C C . VAL A 1 89 ? -2.786 -10.276 -7.217 1.00 97.19 89 VAL A C 1
ATOM 698 O O . VAL A 1 89 ? -2.144 -11.181 -7.743 1.00 97.19 89 VAL A O 1
ATOM 701 N N . GLU A 1 90 ? -3.551 -9.430 -7.900 1.00 96.62 90 GLU A N 1
ATOM 702 C CA . GLU A 1 90 ? -3.842 -9.543 -9.336 1.00 96.62 90 GLU A CA 1
ATOM 703 C C . GLU A 1 90 ? -3.346 -8.312 -10.101 1.00 96.62 90 GLU A C 1
ATOM 705 O O . GLU A 1 90 ? -3.293 -7.205 -9.555 1.00 96.62 90 GLU A O 1
ATOM 710 N N . TYR A 1 91 ? -3.010 -8.489 -11.381 1.00 95.50 91 TYR A N 1
ATOM 711 C CA . TYR A 1 91 ? -2.518 -7.419 -12.248 1.00 95.50 91 TYR A CA 1
ATOM 712 C C . TYR A 1 91 ? -3.482 -7.154 -13.407 1.00 95.50 91 TYR A C 1
ATOM 714 O O . TYR A 1 91 ? -3.635 -7.977 -14.305 1.00 95.50 91 TYR A O 1
ATOM 722 N N . PHE A 1 92 ? -4.124 -5.981 -13.411 1.00 95.31 92 PHE A N 1
ATOM 723 C CA . PHE A 1 92 ? -5.093 -5.607 -14.443 1.00 95.31 92 PHE A CA 1
ATOM 724 C C . PHE A 1 92 ? -4.608 -4.407 -15.261 1.00 95.31 92 PHE A C 1
ATOM 726 O O . PHE A 1 92 ? -4.670 -3.259 -14.817 1.00 95.31 92 PHE A O 1
ATOM 733 N N . VAL A 1 93 ? -4.141 -4.666 -16.483 1.00 92.00 93 VAL A N 1
ATOM 734 C CA . VAL A 1 93 ? -3.715 -3.636 -17.440 1.00 92.00 93 VAL A CA 1
ATOM 735 C C . VAL A 1 93 ? -4.203 -3.952 -18.846 1.00 92.00 93 VAL A C 1
ATOM 737 O O . VAL A 1 93 ? -4.529 -5.085 -19.183 1.00 92.00 93 VAL A O 1
ATOM 740 N N . SER A 1 94 ? -4.214 -2.936 -19.707 1.00 88.31 94 SER A N 1
ATOM 741 C CA . SER A 1 94 ? -4.466 -3.139 -21.131 1.00 88.31 94 SER A CA 1
ATOM 742 C C . SER A 1 94 ? -3.437 -4.100 -21.742 1.00 88.31 94 SER A C 1
ATOM 744 O O . SER A 1 94 ? -2.234 -3.804 -21.755 1.00 88.31 94 SER A O 1
ATOM 746 N N . TYR A 1 95 ? -3.941 -5.201 -22.304 1.00 78.88 95 TYR A N 1
ATOM 747 C CA . TYR A 1 95 ? -3.187 -6.193 -23.079 1.00 78.88 95 TYR A CA 1
ATOM 748 C C . TYR A 1 95 ? -2.783 -5.691 -24.473 1.00 78.88 95 TYR A C 1
ATOM 750 O O . TYR A 1 95 ? -2.065 -6.377 -25.198 1.00 78.88 95 TYR A O 1
ATOM 758 N N . TYR A 1 96 ? -3.208 -4.485 -24.862 1.00 76.94 96 TYR A N 1
ATOM 759 C CA . TYR A 1 96 ? -2.800 -3.896 -26.128 1.00 76.94 96 TYR A CA 1
ATOM 760 C C . TYR A 1 96 ? -1.368 -3.367 -26.036 1.00 76.94 96 TYR A C 1
ATOM 762 O O . TYR A 1 96 ? -1.029 -2.535 -25.181 1.00 76.94 96 TYR A O 1
ATOM 770 N N . TYR A 1 97 ? -0.534 -3.842 -26.956 1.00 60.81 97 TYR A N 1
ATOM 771 C CA . TYR A 1 97 ? 0.768 -3.267 -27.244 1.00 60.81 97 TYR A CA 1
ATOM 772 C C . TYR A 1 97 ? 0.611 -2.360 -28.460 1.00 60.81 97 TYR A C 1
ATOM 774 O O . TYR A 1 97 ? 0.417 -2.837 -29.574 1.00 60.81 97 TYR A O 1
ATOM 782 N N . TYR A 1 98 ? 0.633 -1.048 -28.241 1.00 56.88 98 TYR A N 1
ATOM 783 C CA . TYR A 1 98 ? 0.566 -0.092 -29.336 1.00 56.88 98 TYR A CA 1
ATOM 784 C C . TYR A 1 98 ? 1.986 0.219 -29.816 1.00 56.88 98 TYR A C 1
ATOM 786 O O . TYR A 1 98 ? 2.603 1.189 -29.382 1.00 56.88 98 TYR A O 1
ATOM 794 N N . LYS A 1 99 ? 2.532 -0.657 -30.663 1.00 50.84 99 LYS A N 1
ATOM 795 C CA . LYS A 1 99 ? 3.586 -0.280 -31.607 1.00 50.84 99 LYS A CA 1
ATOM 796 C C . LYS A 1 99 ? 2.876 -0.059 -32.936 1.00 50.84 99 LYS A C 1
ATOM 798 O O . LYS A 1 99 ? 2.251 -0.981 -33.440 1.00 50.84 99 LYS A O 1
ATOM 803 N N . ASP A 1 100 ? 2.963 1.169 -33.423 1.00 42.19 100 ASP A N 1
ATOM 804 C CA . ASP A 1 100 ? 2.537 1.626 -34.745 1.00 42.19 100 ASP A CA 1
ATOM 805 C C . ASP A 1 100 ? 1.044 1.957 -34.923 1.00 42.19 100 ASP A C 1
ATOM 807 O O . ASP A 1 100 ? 0.165 1.108 -35.039 1.00 42.19 100 ASP A O 1
ATOM 811 N N . LEU A 1 101 ? 0.796 3.266 -35.065 1.00 49.84 101 LEU A N 1
ATOM 812 C CA . LEU A 1 101 ? -0.404 3.871 -35.660 1.00 49.84 101 LEU A CA 1
ATOM 813 C C . LEU A 1 101 ? -0.342 3.753 -37.197 1.00 49.84 101 LEU A C 1
ATOM 815 O O . LEU A 1 101 ? -0.758 4.657 -37.907 1.00 49.84 101 LEU A O 1
ATOM 819 N N . ASP A 1 102 ? 0.210 2.654 -37.717 1.00 51.56 102 ASP A N 1
ATOM 820 C CA . ASP A 1 102 ? 0.177 2.319 -39.139 1.00 51.56 102 ASP A CA 1
ATOM 821 C C . ASP A 1 102 ? 0.387 0.815 -39.344 1.00 51.56 102 ASP A C 1
ATOM 823 O O . ASP A 1 102 ? 1.474 0.343 -39.648 1.00 51.56 102 ASP A O 1
ATOM 827 N N . THR A 1 103 ? -0.649 0.021 -39.093 1.00 44.56 103 THR A N 1
ATOM 828 C CA . THR A 1 103 ? -0.956 -1.175 -39.892 1.00 44.56 103 THR A CA 1
ATOM 829 C C . THR A 1 103 ? -2.284 -1.767 -39.422 1.00 44.56 103 THR A C 1
ATOM 831 O O . THR A 1 103 ? -2.430 -2.268 -38.314 1.00 44.56 103 THR A O 1
ATOM 834 N N . ARG A 1 104 ? -3.283 -1.660 -40.305 1.00 44.66 104 ARG A N 1
ATOM 835 C CA . ARG A 1 104 ? -4.557 -2.404 -40.371 1.00 44.66 104 ARG A CA 1
ATOM 836 C C . ARG A 1 104 ? -4.889 -3.306 -39.166 1.00 44.66 104 ARG A C 1
ATOM 838 O O . ARG A 1 104 ? -4.413 -4.434 -39.063 1.00 44.66 104 ARG A O 1
ATOM 845 N N . TYR A 1 105 ? -5.827 -2.829 -38.347 1.00 44.00 105 TYR A N 1
ATOM 846 C CA . TYR A 1 105 ? -6.507 -3.568 -37.284 1.00 44.00 105 TYR A CA 1
ATOM 847 C C . TYR A 1 105 ? -6.948 -4.975 -37.730 1.00 44.00 105 TYR A C 1
ATOM 849 O O . TYR A 1 105 ? -7.877 -5.130 -38.525 1.00 44.00 105 TYR A O 1
ATOM 857 N N . ARG A 1 106 ? -6.324 -6.012 -37.163 1.00 41.38 106 ARG A N 1
ATOM 858 C CA . ARG A 1 106 ? -6.876 -7.370 -37.109 1.00 41.38 106 ARG A CA 1
ATOM 859 C C . ARG A 1 106 ? -7.142 -7.717 -35.649 1.00 41.38 106 ARG A C 1
ATOM 861 O O . ARG A 1 106 ? -6.218 -7.938 -34.875 1.00 41.38 106 ARG A O 1
ATOM 868 N N . TYR A 1 107 ? -8.420 -7.740 -35.287 1.00 45.91 107 TYR A N 1
ATOM 869 C CA . TYR A 1 107 ? -8.884 -8.204 -33.986 1.00 45.91 107 TYR A CA 1
ATOM 870 C C . TYR A 1 107 ? -8.743 -9.729 -33.911 1.00 45.91 107 TYR A C 1
ATOM 872 O O . TYR A 1 107 ? -9.260 -10.446 -34.764 1.00 45.91 107 TYR A O 1
ATOM 880 N N . SER A 1 108 ? -8.056 -10.223 -32.884 1.00 36.16 108 SER A N 1
ATOM 881 C CA . SER A 1 108 ? -8.051 -11.635 -32.503 1.00 36.16 108 SER A CA 1
ATOM 882 C C . SER A 1 108 ? -8.141 -11.709 -30.987 1.00 36.16 108 SER A C 1
ATOM 884 O O . SER A 1 108 ? -7.165 -11.437 -30.292 1.00 36.16 108 SER A O 1
ATOM 886 N N . TRP A 1 109 ? -9.310 -12.094 -30.481 1.00 35.16 109 TRP A N 1
ATOM 887 C CA . TRP A 1 109 ? -9.481 -12.485 -29.088 1.00 35.16 109 TRP A CA 1
ATOM 888 C C . TRP A 1 109 ? -8.774 -13.827 -28.884 1.00 35.16 109 TRP A C 1
ATOM 890 O O . TRP A 1 109 ? -9.216 -14.852 -29.398 1.00 35.16 109 TRP A O 1
ATOM 900 N N . LYS A 1 110 ? -7.650 -13.819 -28.171 1.00 37.56 110 LYS A N 1
ATOM 901 C CA . LYS A 1 110 ? -7.137 -15.009 -27.495 1.00 37.56 110 LYS A CA 1
ATOM 902 C C . LYS A 1 110 ? -7.104 -14.698 -26.011 1.00 37.56 110 LYS A C 1
ATOM 904 O O . LYS A 1 110 ? -6.495 -13.712 -25.607 1.00 37.56 110 LYS A O 1
ATOM 909 N N . GLU A 1 111 ? -7.793 -15.529 -25.239 1.00 46.91 111 GLU A N 1
ATOM 910 C CA . GLU A 1 111 ? -7.679 -15.594 -23.788 1.00 46.91 111 GLU A CA 1
ATOM 911 C C . GLU A 1 111 ? -6.196 -15.731 -23.426 1.00 46.91 111 GLU A C 1
ATOM 913 O O . GLU A 1 111 ? -5.545 -16.718 -23.770 1.00 46.91 111 GLU A O 1
ATOM 918 N N . ALA A 1 112 ? -5.641 -14.700 -22.796 1.00 40.25 112 ALA A N 1
ATOM 919 C CA . ALA A 1 112 ? -4.274 -14.703 -22.310 1.00 40.25 112 ALA A CA 1
ATOM 920 C C . ALA A 1 112 ? -4.301 -14.994 -20.809 1.00 40.25 112 ALA A C 1
ATOM 922 O O . ALA A 1 112 ? -4.278 -14.084 -19.986 1.00 40.25 112 ALA A O 1
ATOM 923 N N . ASN A 1 113 ? -4.329 -16.285 -20.475 1.00 40.06 113 ASN A N 1
ATOM 924 C CA . ASN A 1 113 ? -3.716 -16.765 -19.243 1.00 40.06 113 ASN A CA 1
ATOM 925 C C . ASN A 1 113 ? -2.207 -16.567 -19.390 1.00 40.06 113 ASN A C 1
ATOM 927 O O . ASN A 1 113 ? -1.540 -17.375 -20.033 1.00 40.06 113 ASN A O 1
ATOM 931 N N . TYR A 1 114 ? -1.678 -15.483 -18.836 1.00 42.91 114 TYR A N 1
ATOM 932 C CA . TYR A 1 114 ? -0.253 -15.358 -18.567 1.00 42.91 114 TYR A CA 1
ATOM 933 C C . TYR A 1 114 ? -0.065 -14.693 -17.203 1.00 42.91 114 TYR A C 1
ATOM 935 O O . TYR A 1 114 ? -0.237 -13.484 -17.083 1.00 42.91 114 TYR A O 1
ATOM 943 N N . ILE A 1 115 ? 0.366 -15.561 -16.277 1.00 37.84 115 ILE A N 1
ATOM 944 C CA . ILE A 1 115 ? 0.982 -15.348 -14.955 1.00 37.84 115 ILE A CA 1
ATOM 945 C C . ILE A 1 115 ? 0.067 -14.820 -13.850 1.00 37.84 115 ILE A C 1
ATOM 947 O O . ILE A 1 115 ? -0.330 -13.640 -13.905 1.00 37.84 115 ILE A O 1
#

pLDDT: mean 84.92, std 20.62, range [35.16, 98.38]

Secondary structure (DSSP, 8-state):
------------SSPP-TTHHHHHHHHHHHHHTT-S-------TTS-HHHHHHHHHHHHT-------SSHHHHHHHHHHHHHH-TTS-------------S-S------------

Foldseek 3Di:
DPDPLPAQAFDDPDDDDDCLVVLLVVLLVCVVVPNPDDDDDDDPPNPVLVSVSSNCRSNRDDDDDDDPDPVVLVVSLVVVCNGGVPDDRDRDDDPDDDDDPDDDDDDDDDDDPDD